Protein AF-A0A5R9E9Q8-F1 (afdb_monomer)

pLDDT: mean 88.74, std 14.09, range [38.41, 98.0]

Foldseek 3Di:
DDDDPDQDVVNVVVVCVVPDQQLLLQLLLQLLVQLVVQQQAWDDPVSSVVSSVVSLCVRPVPPPPVSSVVSSVLNVVLQDDDDPDTDTSNVSSVSSNVSSVVRD

Structure (mmCIF, N/CA/C/O backbone):
data_AF-A0A5R9E9Q8-F1
#
_entry.id   AF-A0A5R9E9Q8-F1
#
loop_
_atom_site.group_PDB
_atom_site.id
_atom_site.type_symbol
_atom_site.label_atom_id
_atom_site.label_alt_id
_atom_site.label_comp_id
_atom_site.label_asym_id
_atom_site.label_entity_id
_atom_site.label_seq_id
_atom_site.pdbx_PDB_ins_code
_atom_site.Cartn_x
_atom_site.Cartn_y
_atom_site.Cartn_z
_atom_site.occupancy
_atom_site.B_iso_or_equiv
_atom_site.auth_seq_id
_atom_site.auth_comp_id
_atom_site.auth_asym_id
_atom_site.auth_atom_id
_atom_site.pdbx_PDB_model_num
ATOM 1 N N . MET A 1 1 ? -12.255 -31.330 38.913 1.00 38.41 1 MET A N 1
ATOM 2 C CA . MET A 1 1 ? -13.180 -30.791 37.896 1.00 38.41 1 MET A CA 1
ATOM 3 C C . MET A 1 1 ? -12.526 -29.530 37.371 1.00 38.41 1 MET A C 1
ATOM 5 O O . MET A 1 1 ? -12.315 -28.627 38.164 1.00 38.41 1 MET A O 1
ATOM 9 N N . ALA A 1 2 ? -12.052 -29.536 36.125 1.00 46.34 2 ALA A N 1
ATOM 10 C CA . ALA A 1 2 ? -11.400 -28.368 35.542 1.00 46.34 2 ALA A CA 1
ATOM 11 C C . ALA A 1 2 ? -12.485 -27.354 35.169 1.00 46.34 2 ALA A C 1
ATOM 13 O O . ALA A 1 2 ? -13.382 -27.672 34.388 1.00 46.34 2 ALA A O 1
ATOM 14 N N . GLU A 1 3 ? -12.433 -26.187 35.799 1.00 50.91 3 GLU A N 1
ATOM 15 C CA . GLU A 1 3 ? -13.281 -25.044 35.490 1.00 50.91 3 GLU A CA 1
ATOM 16 C C . GLU A 1 3 ? -13.003 -24.631 34.042 1.00 50.91 3 GLU A C 1
ATOM 18 O O . GLU A 1 3 ? -11.873 -24.325 33.662 1.00 50.91 3 GLU A O 1
ATOM 23 N N . ARG A 1 4 ? -14.024 -24.761 33.200 1.00 55.19 4 ARG A N 1
ATOM 24 C CA . ARG A 1 4 ? -13.943 -24.478 31.775 1.00 55.19 4 ARG A CA 1
ATOM 25 C C . ARG A 1 4 ? -14.168 -22.978 31.612 1.00 55.19 4 ARG A C 1
ATOM 27 O O . ARG A 1 4 ? -15.300 -22.514 31.669 1.00 55.19 4 ARG A O 1
ATOM 34 N N . THR A 1 5 ? -13.082 -22.222 31.489 1.00 56.38 5 THR A N 1
ATOM 35 C CA . THR A 1 5 ? -13.104 -20.799 31.141 1.00 56.38 5 THR A CA 1
ATOM 36 C C . THR A 1 5 ? -13.513 -20.673 29.677 1.00 56.38 5 THR A C 1
ATOM 38 O O . THR A 1 5 ? -12.674 -20.628 28.779 1.00 56.38 5 THR A O 1
ATOM 41 N N . ASP A 1 6 ? -14.818 -20.700 29.417 1.00 59.47 6 ASP A N 1
ATOM 42 C CA . ASP A 1 6 ? -15.342 -20.351 28.103 1.00 59.47 6 ASP A CA 1
ATOM 43 C C . ASP A 1 6 ? -15.007 -18.867 27.858 1.00 59.47 6 ASP A C 1
ATOM 45 O O . ASP A 1 6 ? -15.403 -17.993 28.632 1.00 59.47 6 ASP A O 1
ATOM 49 N N . LEU A 1 7 ? -14.193 -18.604 26.829 1.00 56.16 7 LEU A N 1
ATOM 50 C CA . LEU A 1 7 ? -13.787 -17.258 26.417 1.00 56.16 7 LEU A CA 1
ATOM 51 C C . LEU A 1 7 ? -15.033 -16.390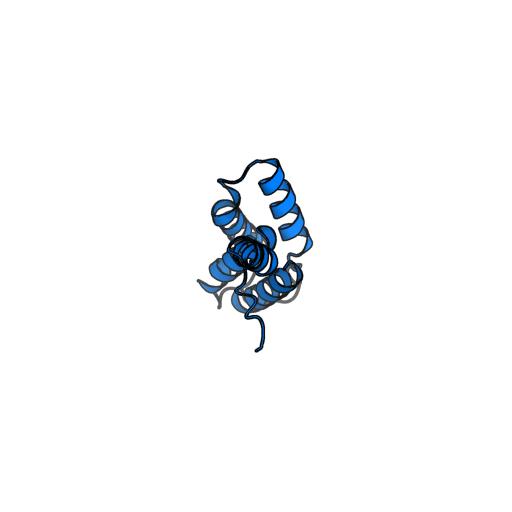 26.253 1.00 56.16 7 LEU A C 1
ATOM 53 O O . LEU A 1 7 ? -15.979 -16.761 25.555 1.00 56.16 7 LEU A O 1
ATOM 57 N N . THR A 1 8 ? -15.050 -15.238 26.915 1.00 66.25 8 THR A N 1
ATOM 58 C CA . THR A 1 8 ? -16.195 -14.340 26.822 1.00 66.25 8 THR A CA 1
ATOM 59 C C . THR A 1 8 ? -16.251 -13.730 25.413 1.00 66.25 8 THR A C 1
ATOM 61 O O . THR A 1 8 ? -15.218 -13.578 24.757 1.00 66.25 8 THR A O 1
ATOM 64 N N . PRO A 1 9 ? -17.424 -13.304 24.913 1.00 65.50 9 PRO A N 1
ATOM 65 C CA . PRO A 1 9 ? -17.527 -12.615 23.619 1.00 65.50 9 PRO A CA 1
ATOM 66 C C . PRO A 1 9 ? -16.629 -11.367 23.497 1.00 65.50 9 PRO A C 1
ATOM 68 O O . PRO A 1 9 ? -16.265 -10.960 22.393 1.00 65.50 9 PRO A O 1
ATOM 71 N N . ILE A 1 10 ? -16.255 -10.766 24.632 1.00 69.62 10 ILE A N 1
ATOM 72 C CA . ILE A 1 10 ? -15.307 -9.649 24.716 1.00 69.62 10 ILE A CA 1
ATOM 73 C C . ILE A 1 10 ? -13.888 -10.124 24.388 1.00 69.62 10 ILE A C 1
ATOM 75 O O . ILE A 1 10 ? -13.187 -9.447 23.636 1.00 69.62 10 ILE A O 1
ATOM 79 N N . ASP A 1 11 ? -13.490 -11.300 24.877 1.00 68.88 11 ASP A N 1
ATOM 80 C CA . ASP A 1 11 ? -12.190 -11.899 24.574 1.00 68.88 11 ASP A CA 1
ATOM 81 C C . ASP A 1 11 ? -12.067 -12.215 23.080 1.00 68.88 11 ASP A C 1
ATOM 83 O O . ASP A 1 11 ? -11.026 -11.957 22.483 1.00 68.88 11 ASP A O 1
ATOM 87 N N . GLU A 1 12 ? -13.138 -12.681 22.429 1.00 63.09 12 GLU A N 1
ATOM 88 C CA . GLU A 1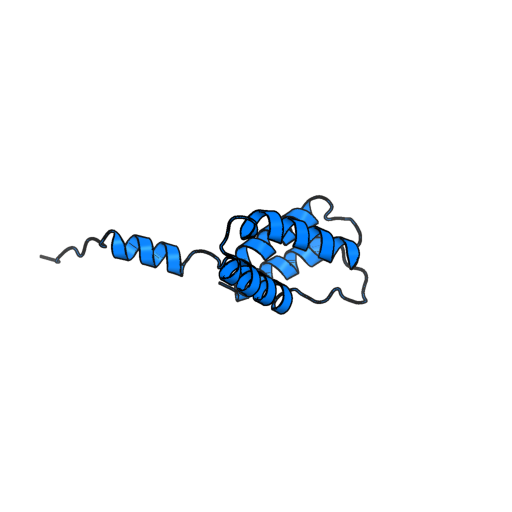 12 ? -13.143 -12.904 20.977 1.00 63.09 12 GLU A CA 1
ATOM 89 C C . GLU A 1 12 ? -13.071 -11.606 20.163 1.00 63.09 12 GLU A C 1
ATOM 91 O O . GLU A 1 12 ? -12.380 -11.553 19.143 1.00 63.09 12 GLU A O 1
ATOM 96 N N . ALA A 1 13 ? -13.785 -10.556 20.577 1.00 68.00 13 ALA A N 1
ATOM 97 C CA . ALA A 1 13 ? -13.750 -9.259 19.903 1.00 68.00 13 ALA A CA 1
ATOM 98 C C . ALA A 1 13 ? -12.374 -8.595 20.044 1.00 68.00 13 ALA A C 1
ATOM 100 O O . ALA A 1 13 ? -11.829 -8.093 19.060 1.00 68.00 13 ALA A O 1
ATOM 101 N N . LEU A 1 14 ? -11.782 -8.658 21.239 1.00 68.62 14 LEU A N 1
ATOM 102 C CA . LEU A 1 14 ? -10.425 -8.193 21.498 1.00 68.62 14 LEU A CA 1
ATOM 103 C C . LEU A 1 14 ? -9.402 -9.030 20.725 1.00 68.62 14 LEU A C 1
ATOM 105 O O . LEU A 1 14 ? -8.515 -8.473 20.093 1.00 68.62 14 LEU A O 1
ATOM 109 N N . HIS A 1 15 ? -9.555 -10.354 20.688 1.00 65.44 15 HIS A N 1
ATOM 110 C CA . HIS A 1 15 ? -8.694 -11.233 19.901 1.00 65.44 15 HIS A CA 1
ATOM 111 C C . HIS A 1 15 ? -8.794 -10.932 18.399 1.00 65.44 15 HIS A C 1
ATOM 113 O O . HIS A 1 15 ? -7.784 -10.927 17.701 1.00 65.44 15 HIS A O 1
ATOM 119 N N . LYS A 1 16 ? -9.987 -10.620 17.881 1.00 65.38 16 LYS A N 1
ATOM 120 C CA . LYS A 1 16 ? -10.162 -10.168 16.493 1.00 65.38 16 LYS A CA 1
ATOM 121 C C . LYS A 1 16 ? -9.500 -8.814 16.254 1.00 65.38 16 LYS A C 1
ATOM 123 O O . LYS A 1 16 ? -8.817 -8.670 15.251 1.00 65.38 16 LYS A O 1
ATOM 128 N N . LEU A 1 17 ? -9.654 -7.857 17.166 1.00 65.31 17 LEU A N 1
ATOM 129 C CA . LEU A 1 17 ? -8.998 -6.548 17.079 1.00 65.31 17 LEU A CA 1
ATOM 130 C C . LEU A 1 17 ? -7.469 -6.656 17.124 1.00 65.31 17 LEU A C 1
ATOM 132 O O . LEU A 1 17 ? -6.798 -5.968 16.366 1.00 65.31 17 LEU A O 1
ATOM 136 N N . LEU A 1 18 ? -6.927 -7.536 17.967 1.00 68.94 18 LEU A N 1
ATOM 137 C CA . LEU A 1 18 ? -5.485 -7.743 18.121 1.00 68.94 18 LEU A CA 1
ATOM 138 C C . LEU A 1 18 ? -4.855 -8.536 16.968 1.00 68.94 18 LEU A C 1
ATOM 140 O O . LEU A 1 18 ? -3.656 -8.420 16.745 1.00 68.94 18 LEU A O 1
ATOM 144 N N . ASN A 1 19 ? -5.636 -9.346 16.248 1.00 74.25 19 ASN A N 1
ATOM 145 C CA . ASN A 1 19 ? -5.128 -10.185 15.156 1.00 74.25 19 ASN A CA 1
ATOM 146 C C . ASN A 1 19 ? -5.503 -9.685 13.755 1.00 74.25 19 ASN A C 1
ATOM 148 O O . ASN A 1 19 ? -5.057 -10.263 12.760 1.00 74.25 19 ASN A O 1
ATOM 152 N N . GLN A 1 20 ? -6.338 -8.651 13.647 1.00 81.19 20 GLN A N 1
ATOM 153 C CA . GLN A 1 20 ? -6.642 -8.039 12.360 1.00 81.19 20 GLN A CA 1
ATOM 154 C C . GLN A 1 20 ? -5.493 -7.129 11.917 1.00 81.19 20 GLN A C 1
ATOM 156 O O . GLN A 1 20 ? -4.943 -6.394 12.735 1.00 81.19 20 GLN A O 1
ATOM 161 N N . PRO A 1 21 ? -5.133 -7.131 10.621 1.00 86.31 21 PRO A N 1
ATOM 162 C CA . PRO A 1 21 ? -4.168 -6.171 10.112 1.00 86.31 21 PRO A CA 1
ATOM 163 C C . PRO A 1 21 ? -4.686 -4.750 10.355 1.00 86.31 21 PRO A C 1
ATOM 165 O O . PRO A 1 21 ? -5.858 -4.468 10.089 1.00 86.31 21 PRO A O 1
ATOM 168 N N . SER A 1 22 ? -3.815 -3.848 10.809 1.00 93.69 22 SER A N 1
ATOM 169 C CA . SER A 1 22 ? -4.144 -2.423 10.905 1.00 93.69 22 SER A CA 1
ATOM 170 C C . SER A 1 22 ? -4.644 -1.874 9.560 1.00 93.69 22 SER A C 1
ATOM 172 O O . SER A 1 22 ? -4.302 -2.408 8.505 1.00 93.69 22 SER A O 1
ATOM 174 N N . TYR A 1 23 ? -5.423 -0.788 9.559 1.00 95.88 23 TYR A N 1
ATOM 175 C CA . TYR A 1 23 ? -5.899 -0.177 8.308 1.00 95.88 23 TYR A CA 1
ATOM 176 C C . TYR A 1 23 ? -4.748 0.182 7.359 1.00 95.88 23 TYR A C 1
ATOM 178 O O . TYR A 1 23 ? -4.840 -0.075 6.164 1.00 95.88 23 TYR A O 1
ATOM 186 N N . ALA A 1 24 ? -3.618 0.657 7.892 1.00 97.00 24 ALA A N 1
ATOM 187 C CA . ALA A 1 24 ? -2.402 0.883 7.114 1.00 97.00 24 ALA A CA 1
ATOM 188 C C . ALA A 1 24 ? -1.877 -0.407 6.448 1.00 97.00 24 ALA A C 1
ATOM 190 O O . ALA A 1 24 ? -1.525 -0.399 5.269 1.00 97.00 24 ALA A O 1
ATOM 191 N N . ALA A 1 25 ? -1.864 -1.532 7.173 1.00 96.56 25 ALA A N 1
ATOM 192 C CA . ALA A 1 25 ? -1.496 -2.831 6.613 1.00 96.56 25 ALA A CA 1
ATOM 193 C C . ALA A 1 25 ? -2.500 -3.305 5.548 1.00 96.56 25 ALA A C 1
ATOM 195 O O . ALA A 1 25 ? -2.089 -3.799 4.500 1.00 96.56 25 ALA A O 1
ATOM 196 N N . GLN A 1 26 ? -3.806 -3.131 5.778 1.00 96.75 26 GLN A N 1
ATOM 197 C CA . GLN A 1 26 ? -4.849 -3.474 4.804 1.00 96.75 26 GLN A CA 1
ATOM 198 C C . GLN A 1 26 ? -4.695 -2.668 3.510 1.00 96.75 26 GLN A C 1
ATOM 200 O O . GLN A 1 26 ? -4.724 -3.259 2.430 1.00 96.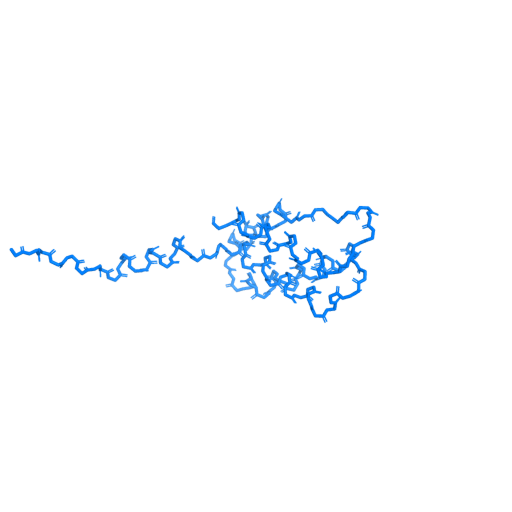75 26 GLN A O 1
ATOM 205 N N . THR A 1 27 ? -4.440 -1.359 3.609 1.00 97.94 27 THR A N 1
ATOM 206 C CA . THR A 1 27 ? -4.138 -0.496 2.459 1.00 97.94 27 THR A CA 1
ATOM 207 C C . THR A 1 27 ? -2.970 -1.054 1.654 1.00 97.94 27 THR A C 1
ATOM 209 O O . THR A 1 27 ? -3.113 -1.277 0.455 1.00 97.94 27 THR A O 1
ATOM 212 N N . LEU A 1 28 ? -1.843 -1.381 2.301 1.00 97.88 28 LEU A N 1
ATOM 213 C CA . LEU A 1 28 ? -0.685 -1.958 1.610 1.00 97.88 28 LEU A CA 1
ATOM 214 C C . LEU A 1 28 ? -0.987 -3.321 0.963 1.00 97.88 28 LEU A C 1
ATOM 216 O O . LEU A 1 28 ? -0.479 -3.608 -0.121 1.00 97.88 28 LEU A O 1
ATOM 220 N N . LEU A 1 29 ? -1.822 -4.161 1.579 1.00 97.69 29 LEU A N 1
ATOM 221 C CA . LEU A 1 29 ? -2.235 -5.435 0.983 1.00 97.69 29 LEU A CA 1
ATOM 222 C C . LEU A 1 29 ? -3.076 -5.231 -0.285 1.00 97.69 29 LEU A C 1
ATOM 224 O O . LEU A 1 29 ? -2.856 -5.937 -1.273 1.00 97.69 29 LEU A O 1
ATOM 228 N N . VAL A 1 30 ? -3.990 -4.256 -0.294 1.00 97.75 30 VAL A N 1
ATOM 229 C CA . VAL A 1 30 ? -4.748 -3.896 -1.504 1.00 97.75 30 VAL A CA 1
ATOM 230 C C . VAL A 1 30 ? -3.820 -3.303 -2.565 1.00 97.75 30 VAL A C 1
ATOM 232 O O . VAL A 1 30 ? -3.879 -3.725 -3.717 1.00 97.75 30 VAL A O 1
ATOM 235 N N . THR A 1 31 ? -2.894 -2.419 -2.188 1.00 98.00 31 THR A N 1
ATOM 236 C CA . THR A 1 31 ? -1.863 -1.884 -3.092 1.00 98.00 31 THR A CA 1
ATOM 237 C C . THR A 1 31 ? -1.057 -3.002 -3.757 1.00 98.00 31 THR A C 1
ATOM 239 O O . THR A 1 31 ? -0.875 -3.002 -4.974 1.00 98.00 31 THR A O 1
ATOM 242 N N . ALA A 1 32 ? -0.605 -3.996 -2.986 1.00 97.94 32 ALA A N 1
ATOM 243 C CA . ALA A 1 32 ? 0.098 -5.156 -3.530 1.00 97.94 32 ALA A CA 1
ATOM 244 C C . ALA A 1 32 ? -0.783 -5.937 -4.517 1.00 97.94 32 ALA A C 1
ATOM 246 O O . ALA A 1 32 ? -0.316 -6.322 -5.588 1.00 97.94 32 ALA A O 1
ATOM 247 N N . ARG A 1 33 ? -2.071 -6.110 -4.198 1.00 97.75 33 ARG A N 1
ATOM 248 C CA . ARG A 1 33 ? -3.023 -6.788 -5.081 1.00 97.75 33 ARG A CA 1
ATOM 249 C C . ARG A 1 33 ? -3.234 -6.046 -6.401 1.00 97.75 33 ARG A C 1
ATOM 251 O O . ARG A 1 33 ? -3.350 -6.696 -7.435 1.00 97.75 33 ARG A O 1
ATOM 258 N N . MET A 1 34 ? -3.248 -4.716 -6.377 1.00 97.69 34 MET A N 1
ATOM 259 C CA . MET A 1 34 ? -3.358 -3.897 -7.587 1.00 97.69 34 MET A CA 1
ATOM 260 C C . MET 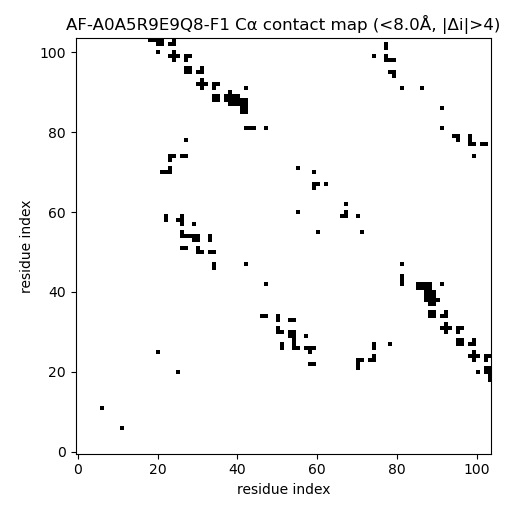A 1 34 ? -2.143 -4.058 -8.501 1.00 97.69 34 MET A C 1
ATOM 262 O O . MET A 1 34 ? -2.293 -4.181 -9.713 1.00 97.69 34 MET A O 1
ATOM 266 N N . LEU A 1 35 ? -0.941 -4.119 -7.929 1.00 97.31 35 LEU A N 1
ATOM 267 C CA . LEU A 1 35 ? 0.291 -4.332 -8.691 1.00 97.31 35 LEU A CA 1
ATOM 268 C C . LEU A 1 35 ? 0.370 -5.733 -9.315 1.00 97.31 35 LEU A C 1
ATOM 270 O O . LEU A 1 35 ? 0.944 -5.894 -10.390 1.00 97.31 35 LEU A O 1
ATOM 274 N N . GLU A 1 36 ? -0.228 -6.735 -8.669 1.00 97.88 36 GLU A N 1
ATOM 275 C CA . GLU A 1 36 ? -0.282 -8.117 -9.162 1.00 97.88 36 GLU A CA 1
ATOM 276 C C . GLU A 1 36 ? -1.144 -8.298 -10.415 1.00 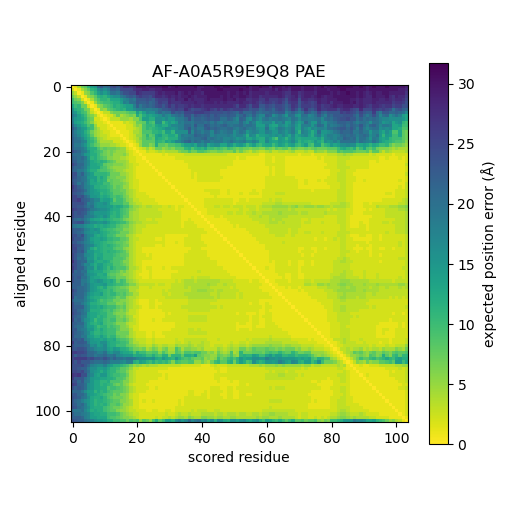97.88 36 GLU A C 1
ATOM 278 O O . GLU A 1 36 ? -0.949 -9.282 -11.126 1.00 97.88 36 GLU A O 1
ATOM 283 N N . LEU A 1 37 ? -2.070 -7.376 -10.707 1.00 96.75 37 LEU A N 1
ATOM 284 C CA . LEU A 1 37 ? -2.896 -7.449 -11.920 1.00 96.75 37 LEU A CA 1
ATOM 285 C C . LEU A 1 37 ? -2.049 -7.384 -13.198 1.00 96.75 37 LEU A C 1
ATOM 287 O O . LEU A 1 37 ? -2.380 -8.033 -14.183 1.00 96.75 37 LEU A O 1
ATOM 291 N N . ASP A 1 38 ? -0.930 -6.663 -13.137 1.00 95.25 38 ASP A N 1
ATOM 292 C CA . ASP A 1 38 ? 0.024 -6.477 -14.229 1.00 95.25 38 ASP A CA 1
ATOM 293 C C . ASP A 1 38 ? 1.439 -6.874 -13.771 1.00 95.25 38 ASP A C 1
ATOM 295 O O . ASP A 1 38 ? 2.397 -6.112 -13.928 1.00 95.25 38 ASP A O 1
ATOM 299 N N . ALA A 1 39 ? 1.573 -8.041 -13.134 1.00 96.44 39 ALA A N 1
ATOM 300 C CA . ALA A 1 39 ? 2.780 -8.418 -12.394 1.00 96.44 39 ALA A CA 1
ATOM 301 C C . ALA A 1 39 ? 4.082 -8.350 -13.216 1.00 96.44 39 ALA A C 1
ATOM 303 O O . ALA A 1 39 ? 5.120 -7.994 -12.660 1.00 96.44 39 ALA A O 1
ATOM 304 N N . ASP A 1 40 ? 4.021 -8.644 -14.517 1.00 97.06 40 ASP A N 1
ATOM 305 C CA . ASP A 1 40 ? 5.180 -8.670 -15.421 1.00 97.06 40 ASP A CA 1
ATOM 306 C C . ASP A 1 40 ? 5.587 -7.280 -15.938 1.00 97.06 40 ASP A C 1
ATOM 308 O O . ASP A 1 40 ? 6.653 -7.119 -16.535 1.00 97.06 40 ASP A O 1
ATOM 312 N N . GLN A 1 41 ? 4.758 -6.254 -15.719 1.00 96.88 41 GLN A N 1
ATOM 313 C CA . GLN A 1 41 ? 5.070 -4.898 -16.160 1.00 96.88 41 GLN A CA 1
ATOM 314 C C . GLN A 1 41 ? 6.205 -4.291 -15.321 1.00 96.88 41 GLN A C 1
ATOM 316 O O . GLN A 1 41 ? 6.323 -4.582 -14.124 1.00 96.88 41 GLN A O 1
ATOM 321 N N . PRO A 1 42 ? 7.014 -3.386 -15.900 1.00 96.06 42 PRO A N 1
ATOM 322 C CA . PRO A 1 42 ? 8.012 -2.642 -15.147 1.00 96.06 42 PRO A CA 1
ATOM 323 C C . PRO A 1 42 ? 7.383 -1.836 -14.008 1.00 96.06 42 PRO A C 1
ATOM 325 O O . PRO A 1 42 ? 6.343 -1.184 -14.169 1.00 96.06 42 PRO A O 1
ATOM 328 N N . MET A 1 43 ? 8.041 -1.845 -12.851 1.00 96.69 43 MET A N 1
ATOM 329 C CA . MET A 1 43 ? 7.660 -0.990 -11.739 1.00 96.69 43 MET A CA 1
ATOM 330 C C . MET A 1 43 ? 8.092 0.451 -12.018 1.00 96.69 43 MET A C 1
ATOM 332 O O . MET A 1 43 ? 9.258 0.722 -12.303 1.00 96.69 43 MET A O 1
ATOM 336 N N . THR A 1 44 ? 7.157 1.390 -11.891 1.00 94.69 44 THR A N 1
ATOM 337 C CA . THR A 1 44 ? 7.422 2.828 -12.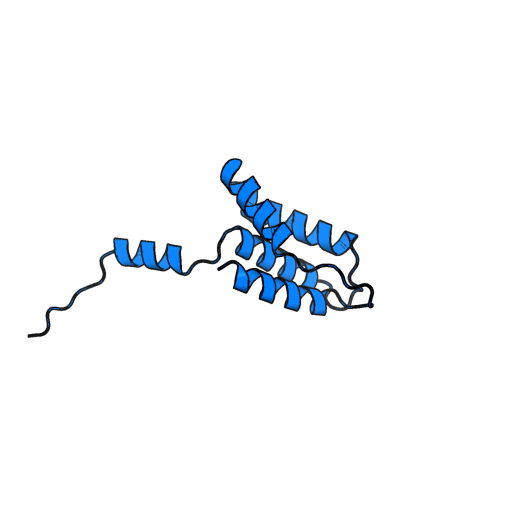014 1.00 94.69 44 THR A CA 1
ATOM 338 C C . THR A 1 44 ? 6.896 3.568 -10.796 1.00 94.69 44 THR A C 1
ATOM 340 O O . THR A 1 44 ? 5.999 3.094 -10.098 1.00 94.69 44 THR A O 1
ATOM 343 N N . GLN A 1 45 ? 7.423 4.768 -10.561 1.00 94.06 45 GLN A N 1
ATOM 344 C CA . GLN A 1 45 ? 6.922 5.650 -9.511 1.00 94.06 45 GLN A CA 1
ATOM 345 C C . GLN A 1 45 ? 5.420 5.934 -9.681 1.00 94.06 45 GLN A C 1
ATOM 347 O O . GLN A 1 45 ? 4.667 5.858 -8.719 1.00 94.06 45 GLN A O 1
ATOM 352 N N . THR A 1 46 ? 4.966 6.174 -10.913 1.00 94.62 46 THR A N 1
ATOM 353 C CA . THR A 1 46 ? 3.547 6.399 -11.220 1.00 94.62 46 THR A CA 1
ATOM 354 C C . THR A 1 46 ? 2.684 5.185 -10.889 1.00 94.62 46 THR A C 1
ATOM 356 O O . THR A 1 46 ? 1.646 5.342 -10.258 1.00 94.62 46 THR A O 1
ATOM 359 N N . ALA A 1 47 ? 3.121 3.974 -11.257 1.00 95.00 47 ALA A N 1
ATOM 360 C CA . ALA A 1 47 ? 2.384 2.753 -10.932 1.00 95.00 47 ALA A CA 1
ATOM 361 C C . ALA A 1 47 ? 2.297 2.526 -9.414 1.00 95.00 47 ALA A C 1
ATOM 363 O O . ALA A 1 47 ? 1.287 2.021 -8.929 1.00 95.00 47 ALA A O 1
ATOM 364 N N . ARG A 1 48 ? 3.334 2.926 -8.659 1.00 95.62 48 ARG A N 1
ATOM 365 C CA . ARG A 1 48 ? 3.323 2.879 -7.192 1.00 95.62 48 ARG A CA 1
ATOM 366 C C . ARG A 1 48 ? 2.242 3.778 -6.611 1.00 95.62 48 ARG A C 1
ATOM 368 O O . ARG A 1 48 ? 1.444 3.296 -5.815 1.00 95.62 48 ARG A O 1
ATOM 375 N N . GLU A 1 49 ? 2.253 5.057 -6.984 1.00 96.25 49 GLU A N 1
ATOM 376 C CA . GLU A 1 49 ? 1.304 6.037 -6.445 1.00 96.25 49 GLU A CA 1
ATOM 377 C C . GLU A 1 49 ? -0.130 5.661 -6.832 1.00 96.25 49 GLU A C 1
ATOM 379 O O . GLU A 1 49 ? -0.976 5.558 -5.959 1.00 96.25 49 GLU A O 1
ATOM 384 N N . GLN A 1 50 ? -0.383 5.285 -8.091 1.00 96.88 50 GLN A N 1
ATOM 385 C CA . GLN A 1 50 ? -1.718 4.854 -8.529 1.00 96.88 50 GLN A CA 1
ATOM 386 C C . GLN A 1 50 ? -2.239 3.635 -7.758 1.00 96.88 50 GLN A C 1
ATOM 388 O O . GLN A 1 50 ? -3.398 3.604 -7.349 1.00 96.88 50 GLN A O 1
ATOM 393 N N . ALA A 1 51 ? -1.399 2.616 -7.557 1.00 97.25 51 ALA A N 1
ATOM 394 C CA . ALA A 1 51 ? -1.800 1.442 -6.792 1.00 97.25 51 ALA A CA 1
ATOM 395 C C . ALA A 1 51 ? -2.087 1.794 -5.324 1.00 97.25 51 ALA A C 1
ATOM 397 O O . ALA A 1 51 ? -3.002 1.222 -4.731 1.00 97.25 51 ALA A O 1
ATOM 398 N N . LEU A 1 52 ? -1.317 2.722 -4.746 1.00 97.25 52 LEU A N 1
ATOM 399 C CA . LEU A 1 52 ? -1.520 3.186 -3.379 1.00 97.25 52 LEU A CA 1
ATOM 400 C C . LEU A 1 52 ? -2.791 4.020 -3.238 1.00 97.25 52 LEU A C 1
ATOM 402 O O . LEU A 1 52 ? -3.541 3.769 -2.302 1.00 97.25 52 LEU A O 1
ATOM 406 N N . ASP A 1 53 ? -3.058 4.937 -4.164 1.00 97.62 53 ASP A N 1
ATOM 407 C CA . ASP A 1 53 ? -4.273 5.753 -4.180 1.00 97.62 53 ASP A CA 1
ATOM 408 C C . ASP A 1 53 ? -5.519 4.863 -4.232 1.00 97.62 53 ASP A C 1
ATOM 410 O O . ASP A 1 53 ? -6.437 5.027 -3.432 1.00 97.62 53 ASP A O 1
ATOM 414 N N . ILE A 1 54 ? -5.518 3.847 -5.106 1.00 97.31 54 ILE A N 1
ATOM 415 C CA . ILE A 1 54 ? -6.610 2.865 -5.190 1.00 97.31 54 ILE A CA 1
ATOM 416 C C . ILE A 1 54 ? -6.733 2.075 -3.881 1.00 97.31 54 ILE A C 1
ATOM 418 O O . ILE A 1 54 ? -7.843 1.852 -3.395 1.00 97.31 54 ILE A O 1
ATOM 422 N N . GLY A 1 55 ? -5.612 1.652 -3.290 1.00 96.12 55 GLY A N 1
ATOM 423 C CA . GLY A 1 55 ? -5.611 0.956 -2.003 1.00 96.12 55 GLY A CA 1
ATOM 424 C C . GLY A 1 55 ? -6.173 1.813 -0.866 1.00 96.12 55 GLY A C 1
ATOM 425 O O . GLY A 1 55 ? 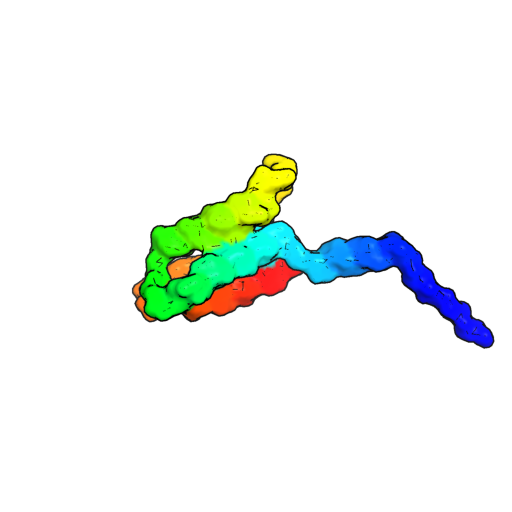-6.987 1.333 -0.075 1.00 96.12 55 GLY A O 1
ATOM 426 N N . ALA A 1 56 ? -5.773 3.082 -0.805 1.00 96.81 56 ALA A N 1
ATOM 427 C CA . ALA A 1 56 ? -6.216 4.043 0.193 1.00 96.81 56 ALA A CA 1
ATOM 428 C C . ALA A 1 56 ? -7.703 4.366 0.028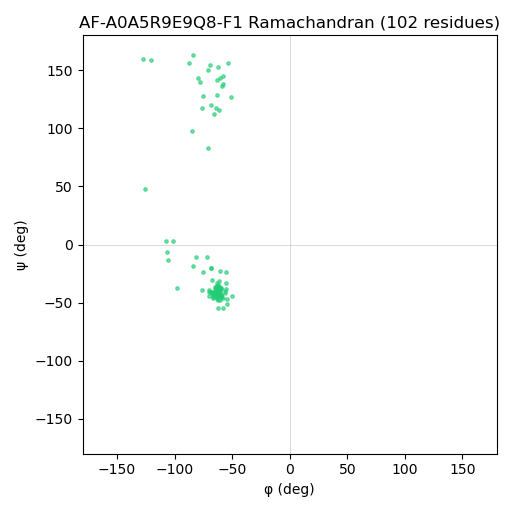 1.00 96.81 56 ALA A C 1
ATOM 430 O O . ALA A 1 56 ? -8.440 4.302 1.006 1.00 96.81 56 ALA A O 1
ATOM 431 N N . ASP A 1 57 ? -8.171 4.620 -1.192 1.00 97.38 57 ASP A N 1
ATOM 432 C CA . ASP A 1 57 ? -9.593 4.841 -1.464 1.00 97.38 57 ASP A CA 1
ATOM 433 C C . ASP A 1 57 ? -10.436 3.607 -1.097 1.00 97.38 57 ASP A C 1
ATOM 435 O O . ASP A 1 57 ? -11.468 3.712 -0.435 1.00 97.38 57 ASP A O 1
ATOM 439 N N . THR A 1 58 ? -9.948 2.405 -1.416 1.00 97.00 58 THR A N 1
ATOM 440 C CA . THR A 1 58 ? -10.658 1.151 -1.120 1.00 97.00 58 THR A CA 1
ATOM 441 C C . THR A 1 58 ? -10.844 0.916 0.382 1.00 97.00 58 THR A C 1
ATOM 443 O O . THR A 1 58 ? -11.902 0.446 0.802 1.00 97.00 58 THR A O 1
ATOM 446 N N . ILE A 1 59 ? -9.828 1.211 1.199 1.00 96.69 59 ILE A N 1
ATOM 447 C CA . ILE A 1 59 ? -9.826 0.875 2.633 1.00 96.69 59 ILE A CA 1
ATOM 448 C C . ILE A 1 59 ? -10.233 2.058 3.518 1.00 96.69 59 ILE A C 1
ATOM 450 O O . ILE A 1 59 ? -10.915 1.866 4.524 1.00 96.69 59 ILE A O 1
ATOM 454 N N . LEU A 1 60 ? -9.824 3.277 3.168 1.00 96.25 60 LEU A N 1
ATOM 455 C CA . LEU A 1 60 ? -9.870 4.442 4.054 1.00 96.25 60 LEU A CA 1
ATOM 456 C C . LEU A 1 60 ? -10.986 5.440 3.712 1.00 96.25 60 LEU A C 1
ATOM 458 O O . LEU A 1 60 ? -11.278 6.300 4.539 1.00 96.25 60 LEU A O 1
ATOM 462 N N . SER A 1 61 ? -11.634 5.348 2.542 1.00 95.12 61 SER A N 1
ATOM 463 C CA . SER A 1 61 ? -12.613 6.355 2.068 1.00 95.12 61 SER A CA 1
ATOM 464 C C . SER A 1 61 ? -13.839 6.544 2.966 1.00 95.12 61 SER A C 1
ATOM 466 O O . SER A 1 61 ? -14.494 7.581 2.915 1.00 95.12 61 SER A O 1
ATOM 468 N N . ARG A 1 62 ? -14.175 5.543 3.785 1.00 93.94 62 ARG A N 1
ATOM 469 C CA . ARG A 1 62 ? -15.339 5.570 4.690 1.00 93.94 62 ARG A CA 1
ATOM 470 C C . ARG A 1 62 ? -14.962 5.731 6.158 1.00 93.94 62 ARG A C 1
ATOM 472 O O . ARG A 1 62 ? -15.836 5.643 7.020 1.00 93.94 62 ARG A O 1
ATOM 479 N N . LEU A 1 63 ? -13.675 5.894 6.449 1.00 93.31 63 LEU A N 1
ATOM 480 C CA . LEU A 1 63 ? -13.188 6.056 7.811 1.00 93.31 63 LEU A CA 1
ATOM 481 C C . LEU A 1 63 ? -13.222 7.535 8.218 1.00 93.31 63 LEU A C 1
ATOM 483 O O . LEU A 1 63 ? -13.166 8.405 7.353 1.00 93.31 63 LEU A O 1
ATOM 487 N N . PRO A 1 64 ? -13.290 7.838 9.526 1.00 97.25 64 PRO A N 1
ATOM 488 C CA . PRO A 1 64 ? -13.120 9.205 10.009 1.00 97.25 64 PRO A CA 1
ATOM 489 C C . PRO A 1 64 ? -11.764 9.789 9.590 1.00 97.25 64 PRO A C 1
ATOM 491 O O . PRO A 1 64 ? -10.762 9.071 9.634 1.00 97.25 64 PRO A O 1
ATOM 494 N N . ASP A 1 65 ? -11.714 11.091 9.293 1.00 95.31 65 ASP A N 1
ATOM 495 C CA . ASP A 1 65 ? -10.521 11.786 8.775 1.00 95.31 65 ASP A CA 1
ATOM 496 C C . ASP A 1 65 ? -9.258 11.518 9.604 1.00 95.31 65 ASP A C 1
ATOM 498 O O . ASP A 1 65 ? -8.218 11.162 9.062 1.00 95.31 65 ASP A O 1
ATOM 502 N N . ALA A 1 66 ? -9.359 11.565 10.936 1.00 95.19 66 ALA A N 1
ATOM 503 C CA . ALA A 1 66 ? -8.220 11.295 11.815 1.00 95.19 66 ALA A CA 1
ATOM 504 C C . ALA A 1 66 ? -7.647 9.872 11.647 1.00 95.19 66 ALA A C 1
ATOM 506 O O . ALA A 1 66 ? -6.436 9.672 11.720 1.00 95.19 66 ALA A O 1
ATOM 507 N N . VAL A 1 67 ? -8.508 8.873 11.413 1.00 94.44 67 VAL A N 1
ATOM 508 C CA . VAL A 1 67 ? -8.088 7.481 11.173 1.00 94.44 67 VAL A CA 1
ATOM 509 C C . VAL A 1 67 ? -7.532 7.335 9.762 1.00 94.44 67 VAL A C 1
ATOM 511 O O . VAL A 1 67 ? -6.551 6.616 9.567 1.00 94.44 67 VAL A O 1
ATOM 514 N N . HIS A 1 68 ? -8.145 8.014 8.791 1.00 96.75 68 HIS A N 1
ATOM 515 C CA . HIS A 1 68 ? -7.679 8.060 7.412 1.00 96.75 68 HIS A CA 1
ATOM 516 C C . HIS A 1 68 ? -6.247 8.602 7.343 1.00 96.75 68 HIS A C 1
ATOM 518 O O . HIS A 1 68 ? -5.362 7.927 6.820 1.00 96.75 68 HIS A O 1
ATOM 524 N N . GLU A 1 69 ? -6.007 9.784 7.910 1.00 96.75 69 GLU A N 1
ATOM 525 C CA . GLU A 1 69 ? -4.713 10.466 7.877 1.00 96.75 69 GLU A CA 1
ATOM 526 C C . GLU A 1 69 ? -3.619 9.665 8.595 1.00 96.75 69 GLU A C 1
ATOM 528 O O . GLU A 1 69 ? -2.548 9.455 8.021 1.00 96.75 69 GLU A O 1
ATOM 533 N N . ASP A 1 70 ? -3.887 9.147 9.803 1.00 97.19 70 ASP A N 1
ATOM 534 C CA . ASP A 1 70 ? -2.928 8.296 10.528 1.00 97.19 70 ASP A CA 1
ATOM 535 C C . ASP A 1 70 ? -2.585 7.031 9.731 1.00 97.19 70 ASP A C 1
ATOM 537 O O . ASP A 1 70 ? -1.413 6.690 9.538 1.00 97.19 70 ASP A O 1
ATOM 541 N N . SER A 1 71 ? -3.608 6.346 9.215 1.00 96.94 71 SER A N 1
ATOM 542 C CA . SER A 1 71 ? -3.421 5.099 8.472 1.00 96.94 71 SER A CA 1
ATOM 543 C C . SER A 1 71 ? -2.641 5.327 7.181 1.00 96.94 71 SER A C 1
ATOM 545 O O . SER A 1 71 ? -1.742 4.545 6.862 1.00 96.94 71 SER A O 1
ATOM 547 N N . LEU A 1 72 ? -2.939 6.411 6.461 1.00 97.12 72 LEU A N 1
ATOM 548 C CA . LEU A 1 72 ? -2.243 6.776 5.233 1.00 97.12 72 LEU A CA 1
ATOM 549 C C . LEU A 1 72 ? -0.783 7.152 5.515 1.00 97.12 72 LEU A C 1
ATOM 551 O O . LEU A 1 72 ? 0.120 6.646 4.847 1.00 97.12 72 LEU A O 1
ATOM 555 N N . ALA A 1 73 ? -0.523 7.958 6.548 1.00 97.44 73 ALA A N 1
ATOM 556 C CA . ALA A 1 73 ? 0.833 8.324 6.953 1.00 97.44 73 ALA A CA 1
ATOM 557 C C . ALA A 1 73 ? 1.673 7.090 7.325 1.00 97.44 73 ALA A C 1
ATOM 559 O O . ALA A 1 73 ? 2.827 6.955 6.904 1.00 97.44 73 ALA A O 1
ATOM 560 N N . ARG A 1 74 ? 1.090 6.146 8.074 1.00 97.50 74 ARG A N 1
ATOM 561 C CA . ARG A 1 74 ? 1.742 4.875 8.428 1.00 97.50 74 ARG A CA 1
ATOM 562 C C . ARG A 1 74 ? 1.999 3.998 7.205 1.00 97.50 74 ARG A C 1
ATOM 564 O O . ARG A 1 74 ? 3.084 3.423 7.106 1.00 97.50 74 ARG A O 1
ATOM 571 N N . ALA A 1 75 ? 1.049 3.922 6.272 1.00 96.75 75 ALA A N 1
ATOM 572 C CA . ALA A 1 75 ? 1.214 3.180 5.026 1.00 96.75 75 ALA A CA 1
ATOM 573 C C . ALA A 1 75 ? 2.360 3.760 4.181 1.00 96.75 75 ALA A C 1
ATOM 575 O O . ALA A 1 75 ? 3.252 3.012 3.785 1.00 96.75 75 ALA A O 1
ATOM 576 N N . TYR A 1 76 ? 2.408 5.084 3.988 1.00 96.00 76 TYR A N 1
ATOM 577 C CA . TYR A 1 76 ? 3.505 5.757 3.278 1.00 96.00 76 TYR A CA 1
ATOM 578 C C . TYR A 1 76 ? 4.861 5.528 3.941 1.00 96.00 76 TYR A C 1
ATOM 580 O O . TYR A 1 76 ? 5.841 5.246 3.255 1.00 96.00 76 TYR A O 1
ATOM 588 N N . LYS A 1 77 ? 4.924 5.612 5.274 1.00 97.00 77 LYS A N 1
ATOM 589 C CA . LYS A 1 77 ? 6.164 5.385 6.027 1.00 97.00 77 LYS A CA 1
ATOM 590 C C . LYS A 1 77 ? 6.693 3.957 5.866 1.00 97.00 77 LYS A C 1
ATOM 592 O O . LYS A 1 77 ? 7.904 3.757 5.857 1.00 97.00 77 LYS A O 1
ATOM 597 N N . ALA A 1 78 ? 5.801 2.973 5.776 1.00 96.62 78 ALA A N 1
ATOM 598 C CA . ALA A 1 78 ? 6.170 1.573 5.587 1.00 96.62 78 ALA A CA 1
ATOM 599 C C . ALA A 1 78 ? 6.420 1.205 4.116 1.00 96.62 78 ALA A C 1
ATOM 601 O O . ALA A 1 78 ? 7.040 0.177 3.841 1.00 96.62 78 ALA A O 1
ATOM 602 N N . LEU A 1 79 ? 5.941 2.013 3.168 1.00 93.75 79 LEU A N 1
ATOM 603 C CA . LEU A 1 79 ? 6.028 1.706 1.750 1.00 93.75 79 LEU A CA 1
ATOM 604 C C . LEU A 1 79 ? 7.497 1.626 1.293 1.00 93.75 79 LEU A C 1
ATOM 606 O O . LEU A 1 79 ? 8.269 2.564 1.514 1.00 93.75 79 LEU A O 1
ATOM 610 N N . PRO A 1 80 ? 7.906 0.546 0.605 1.00 93.25 80 PRO A N 1
ATOM 611 C CA . PRO A 1 80 ? 9.257 0.450 0.075 1.00 93.25 80 PRO A CA 1
ATOM 612 C C . PRO A 1 80 ? 9.557 1.569 -0.934 1.00 93.25 80 PRO A C 1
ATOM 614 O O . PRO A 1 80 ? 8.720 1.941 -1.763 1.00 93.25 80 PRO A O 1
ATOM 617 N N . ALA A 1 81 ? 10.791 2.072 -0.928 1.00 90.62 81 ALA A N 1
ATOM 618 C CA . ALA A 1 81 ? 11.272 2.911 -2.020 1.00 90.62 81 ALA A CA 1
ATOM 619 C C . ALA A 1 81 ? 11.304 2.102 -3.329 1.00 90.62 81 ALA A C 1
ATOM 621 O O . ALA A 1 81 ? 11.676 0.923 -3.324 1.00 90.62 81 ALA A O 1
ATOM 622 N N . VAL A 1 82 ? 10.936 2.731 -4.452 1.00 86.88 82 VAL A N 1
ATOM 623 C CA . VAL A 1 82 ? 11.120 2.116 -5.775 1.00 86.88 82 VAL A CA 1
ATOM 624 C C . VAL A 1 82 ? 12.627 2.047 -6.037 1.00 86.88 82 VAL A C 1
ATOM 626 O O . VAL A 1 82 ? 13.282 3.091 -6.008 1.00 86.88 82 VAL A O 1
ATOM 629 N N . PRO A 1 83 ? 13.212 0.853 -6.234 1.00 82.00 83 PRO A N 1
ATOM 630 C CA . PRO A 1 83 ? 14.639 0.736 -6.502 1.00 82.00 83 PRO A CA 1
ATOM 631 C C . PRO A 1 83 ? 15.017 1.444 -7.804 1.00 82.00 83 PRO A C 1
ATOM 633 O O . PRO A 1 83 ? 14.222 1.509 -8.735 1.00 82.00 83 PRO A O 1
ATOM 636 N N . SER A 1 84 ? 16.265 1.903 -7.898 1.00 74.56 84 SER A N 1
ATOM 637 C CA . SER A 1 84 ? 16.835 2.398 -9.159 1.00 74.56 84 SER A CA 1
ATOM 638 C C . SER A 1 84 ? 17.037 1.289 -10.200 1.00 74.56 84 SER A C 1
ATOM 640 O O . SER A 1 84 ? 17.157 1.569 -11.389 1.00 74.56 84 SER A O 1
ATOM 642 N N . LEU A 1 85 ? 17.080 0.030 -9.756 1.00 80.56 85 LEU A N 1
ATOM 643 C CA . LEU A 1 85 ? 17.140 -1.152 -10.611 1.00 80.56 85 LEU A CA 1
ATOM 644 C C . LEU A 1 85 ? 15.748 -1.494 -11.153 1.00 80.56 85 LEU A C 1
ATOM 646 O O . LEU A 1 85 ? 14.757 -1.393 -10.430 1.00 80.56 85 LEU A O 1
ATOM 650 N N . SER A 1 86 ? 15.694 -1.953 -12.405 1.00 86.25 86 SER A N 1
ATOM 651 C CA . SER A 1 86 ? 14.452 -2.412 -13.026 1.00 86.25 86 SER A CA 1
ATOM 652 C C . SER A 1 86 ? 13.956 -3.672 -12.316 1.00 86.25 86 SER A C 1
ATOM 654 O O . SER A 1 86 ? 14.608 -4.712 -12.362 1.00 86.25 86 SER A O 1
ATOM 656 N N . ILE A 1 87 ? 12.825 -3.539 -11.631 1.00 95.56 87 ILE A N 1
ATOM 657 C CA . ILE A 1 87 ? 12.065 -4.641 -11.040 1.00 95.56 87 ILE A CA 1
ATOM 658 C C . ILE A 1 87 ? 10.665 -4.645 -11.643 1.00 95.56 87 ILE A C 1
ATOM 660 O O . ILE A 1 87 ? 10.187 -3.611 -12.129 1.00 95.56 87 ILE A O 1
ATOM 664 N N . THR A 1 88 ? 9.989 -5.781 -11.580 1.00 97.12 88 THR A N 1
ATOM 665 C CA . THR A 1 88 ? 8.594 -5.871 -12.019 1.00 97.12 88 THR A CA 1
ATOM 666 C C . THR A 1 88 ? 7.629 -5.436 -10.916 1.00 97.12 88 THR A C 1
ATOM 668 O O . THR A 1 88 ? 7.974 -5.366 -9.728 1.00 97.12 88 THR A O 1
ATOM 671 N N . ARG A 1 89 ? 6.381 -5.144 -11.294 1.00 97.56 89 ARG A N 1
ATOM 672 C CA . ARG A 1 89 ? 5.305 -4.848 -10.337 1.00 97.56 89 ARG A CA 1
ATOM 673 C C . ARG A 1 89 ? 5.060 -6.014 -9.379 1.00 97.56 89 ARG A C 1
ATOM 675 O O . ARG A 1 89 ? 4.847 -5.775 -8.193 1.00 97.56 89 ARG A O 1
ATOM 682 N N . GLY A 1 90 ? 5.159 -7.256 -9.856 1.00 97.50 90 GLY A N 1
ATOM 683 C CA . GLY A 1 90 ? 5.026 -8.458 -9.030 1.00 97.50 90 GLY A CA 1
ATOM 684 C C . GLY A 1 90 ? 6.121 -8.570 -7.965 1.00 97.50 90 GLY A C 1
ATOM 685 O O . GLY A 1 90 ? 5.831 -8.812 -6.793 1.00 97.50 90 GLY A O 1
ATOM 686 N N . GLU A 1 91 ? 7.379 -8.311 -8.331 1.00 97.38 91 GLU A N 1
ATOM 687 C CA . GLU A 1 91 ? 8.490 -8.288 -7.370 1.00 97.38 91 GLU A CA 1
ATOM 688 C C . GLU A 1 91 ? 8.320 -7.184 -6.322 1.00 97.38 91 GLU A C 1
ATOM 690 O O . GLU A 1 91 ? 8.619 -7.386 -5.140 1.00 97.38 91 GLU A O 1
ATOM 695 N N . PHE A 1 92 ? 7.822 -6.015 -6.732 1.00 97.50 92 PHE A N 1
ATOM 696 C CA . PHE A 1 92 ? 7.525 -4.933 -5.801 1.00 97.50 92 PHE A CA 1
ATOM 697 C C . PHE A 1 92 ? 6.345 -5.276 -4.881 1.00 97.50 92 PHE A C 1
ATOM 699 O O . PHE A 1 92 ? 6.435 -5.037 -3.677 1.00 97.50 92 PHE A O 1
ATOM 706 N N . ALA A 1 93 ? 5.286 -5.912 -5.395 1.00 97.75 93 ALA A N 1
ATOM 707 C CA . ALA A 1 93 ? 4.131 -6.353 -4.610 1.00 97.75 93 ALA A CA 1
ATOM 708 C C . ALA A 1 93 ? 4.538 -7.278 -3.450 1.00 97.75 93 ALA A C 1
ATOM 710 O O . ALA A 1 93 ? 4.068 -7.109 -2.324 1.00 97.75 93 ALA A O 1
ATOM 711 N N . LEU A 1 94 ? 5.493 -8.191 -3.675 1.00 97.56 94 LEU A N 1
ATOM 712 C CA . LEU A 1 94 ? 6.057 -9.031 -2.611 1.00 97.56 94 LEU A CA 1
ATOM 713 C C . LEU A 1 94 ? 6.720 -8.205 -1.498 1.00 97.56 94 LEU A C 1
ATOM 715 O O . LEU A 1 94 ? 6.596 -8.538 -0.318 1.00 97.56 94 LEU A O 1
ATOM 719 N N . ARG A 1 95 ? 7.416 -7.117 -1.848 1.00 97.00 95 ARG A N 1
ATOM 720 C CA . ARG A 1 95 ? 8.033 -6.208 -0.865 1.00 97.00 95 ARG A CA 1
ATOM 721 C C . ARG A 1 95 ? 6.977 -5.419 -0.097 1.00 97.00 95 ARG A C 1
ATOM 723 O O . ARG A 1 95 ? 7.113 -5.258 1.111 1.00 97.00 95 ARG A O 1
ATOM 730 N N . VAL A 1 96 ? 5.919 -4.976 -0.776 1.00 97.06 96 VAL A N 1
ATOM 731 C CA . VAL A 1 96 ? 4.786 -4.284 -0.146 1.00 97.06 96 VAL A CA 1
ATOM 732 C C . VAL A 1 96 ? 4.068 -5.202 0.851 1.00 97.06 96 VAL A C 1
ATOM 734 O O . VAL A 1 96 ? 3.775 -4.770 1.961 1.00 97.06 96 VAL A O 1
ATOM 737 N N . ARG A 1 97 ? 3.863 -6.488 0.528 1.00 97.06 97 ARG A N 1
ATOM 738 C CA . ARG A 1 97 ? 3.292 -7.470 1.473 1.00 97.06 97 ARG A CA 1
ATOM 739 C C . ARG A 1 97 ? 4.145 -7.619 2.737 1.00 97.06 97 ARG A C 1
ATOM 741 O O . ARG A 1 97 ? 3.608 -7.564 3.838 1.00 97.06 97 ARG A O 1
ATOM 748 N N . LYS A 1 98 ? 5.471 -7.721 2.592 1.00 96.56 98 LYS A N 1
ATOM 749 C CA . LYS A 1 98 ? 6.397 -7.754 3.741 1.00 96.56 98 LYS A CA 1
ATOM 750 C C . LYS A 1 98 ? 6.320 -6.479 4.586 1.00 96.56 98 LYS A C 1
ATOM 752 O O . LYS A 1 98 ? 6.368 -6.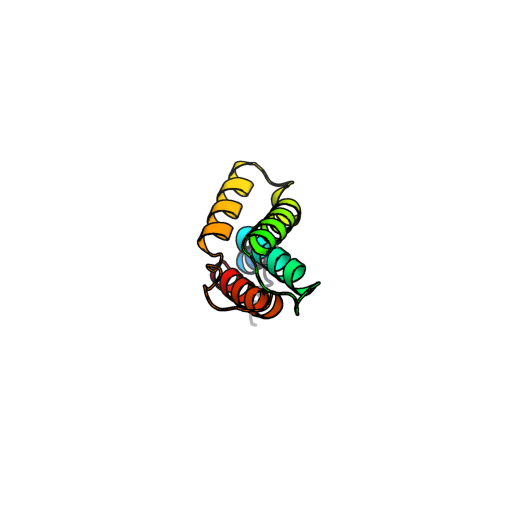549 5.808 1.00 96.56 98 LYS A O 1
ATOM 757 N N . ALA A 1 99 ? 6.174 -5.316 3.951 1.00 95.94 99 ALA A N 1
ATOM 758 C CA . ALA A 1 99 ? 5.963 -4.060 4.668 1.00 95.94 99 ALA A CA 1
ATOM 759 C C . ALA A 1 99 ? 4.625 -4.040 5.430 1.00 95.94 99 ALA A C 1
ATOM 761 O O . ALA A 1 99 ? 4.575 -3.565 6.561 1.00 95.94 99 ALA A O 1
ATOM 762 N N . ALA A 1 100 ? 3.559 -4.602 4.852 1.00 95.69 100 ALA A N 1
ATOM 763 C CA . ALA A 1 100 ? 2.262 -4.727 5.515 1.00 95.69 100 ALA A CA 1
ATOM 764 C C . ALA A 1 100 ? 2.319 -5.636 6.755 1.00 95.69 100 ALA A C 1
ATOM 766 O O . ALA A 1 100 ? 1.678 -5.345 7.761 1.00 95.69 100 ALA A O 1
ATOM 767 N N . GLU A 1 101 ? 3.107 -6.714 6.718 1.00 93.12 101 GLU A N 1
ATOM 768 C CA . GLU A 1 101 ? 3.315 -7.601 7.872 1.00 93.12 101 GLU A CA 1
ATOM 769 C C . GLU A 1 101 ? 3.973 -6.880 9.055 1.00 93.12 101 GLU A C 1
ATOM 771 O O . GLU A 1 101 ? 3.608 -7.138 10.199 1.00 93.12 101 GLU A O 1
ATOM 776 N N . ALA A 1 102 ? 4.880 -5.935 8.790 1.00 91.88 102 ALA A N 1
ATOM 777 C CA . ALA A 1 102 ? 5.524 -5.118 9.821 1.00 91.88 102 ALA A CA 1
ATOM 778 C C . ALA A 1 102 ? 4.590 -4.067 10.458 1.00 91.88 102 ALA A C 1
ATOM 780 O O . ALA A 1 102 ? 4.961 -3.438 11.447 1.00 91.88 102 ALA A O 1
ATOM 781 N N . LEU A 1 103 ? 3.401 -3.855 9.883 1.00 89.19 103 LEU A N 1
ATOM 782 C CA . LEU A 1 103 ? 2.372 -2.932 10.370 1.00 89.19 103 LEU A CA 1
ATOM 783 C C . LEU A 1 103 ? 1.230 -3.629 11.125 1.00 89.19 103 LEU A C 1
ATOM 785 O O . LEU A 1 103 ? 0.251 -2.954 11.470 1.00 89.19 103 LEU A O 1
ATOM 789 N N . ARG A 1 104 ? 1.317 -4.950 11.318 1.00 70.19 104 ARG A N 1
ATOM 790 C CA . ARG A 1 104 ? 0.361 -5.697 12.140 1.00 70.19 104 ARG A CA 1
ATOM 791 C C . ARG A 1 104 ? 0.396 -5.229 13.588 1.00 70.19 104 ARG A C 1
ATOM 793 O O . ARG A 1 104 ? 1.510 -5.061 14.128 1.00 70.19 104 ARG A O 1
#

Mean predicted aligned error: 7.21 Å

Radius of gyration: 17.26 Å; Cα contacts (8 Å, |Δi|>4): 120; chains: 1; bounding box: 35×43×54 Å

Solvent-accessible surface area (backbone atoms only — not comparable to full-atom values): 5642 Å² total; per-residue (Å²): 134,84,81,79,82,72,78,48,76,64,55,55,50,50,50,49,63,74,69,45,63,34,68,24,16,48,20,30,46,43,18,21,54,53,29,48,77,50,26,86,41,77,56,45,74,65,60,50,51,52,26,42,52,54,12,40,52,73,66,34,69,86,48,59,67,73,58,31,53,52,26,50,53,51,30,60,73,48,49,73,78,83,66,95,62,94,45,31,19,36,64,48,19,57,53,29,41,55,34,20,62,75,46,89

Organism: NCBI:txid1817406

Nearest PDB structures (foldseek):
  1tvz-assembly1_A  TM=6.045E-01  e=7.368E+00  Staphylococcus aureus
  7jpq-assembly1_D  TM=2.805E-01  e=8.724E+00  Homo sapiens

Sequence (104 aa):
MAERTDLTPIDEALHKLLNQPSYAAQTLLVTARMLELDADQPMTQTAREQALDIGADTILSRLPDAVHEDSLARAYKALPAVPSLSITRGEFALRVRKAAEALR

Secondary structure (DSSP, 8-state):
-----PPPHHHHHHHHHHHSPPHHHHHHHHHHHHHHTTTTSBP-HHHHHHHHHHHHHHHHTTS-HHHHHHHHHHHHHHSPPPPSS--BHHHHHHHHHHHHHTT-